Protein AF-A0A6C0FLK4-F1 (afdb_monomer_lite)

Structure (mmCIF, N/CA/C/O backbone):
data_AF-A0A6C0FLK4-F1
#
_entry.id   AF-A0A6C0FLK4-F1
#
loop_
_atom_site.group_PDB
_atom_site.id
_atom_site.type_symbol
_atom_site.label_atom_id
_atom_site.label_alt_id
_atom_site.label_comp_id
_atom_site.label_asym_id
_atom_site.label_entity_id
_atom_site.label_seq_id
_atom_site.pdbx_PDB_ins_code
_atom_site.Cartn_x
_atom_site.Cartn_y
_atom_site.Cartn_z
_atom_site.occupancy
_atom_site.B_iso_or_equiv
_atom_site.auth_seq_id
_atom_site.auth_comp_id
_atom_site.auth_asym_id
_atom_site.auth_atom_id
_atom_site.pdbx_PDB_model_num
ATOM 1 N N . MET A 1 1 ? -47.370 -22.464 9.100 1.00 34.69 1 MET A N 1
ATOM 2 C CA . MET A 1 1 ? -46.688 -23.006 7.900 1.00 34.69 1 MET A CA 1
ATOM 3 C C . MET A 1 1 ? -45.687 -21.956 7.423 1.00 34.69 1 MET A C 1
ATOM 5 O O . MET A 1 1 ? -46.083 -20.930 6.907 1.00 34.69 1 MET A O 1
ATOM 9 N N . SER A 1 2 ? -44.467 -21.999 7.959 1.00 39.12 2 SER A N 1
ATOM 10 C CA . SER A 1 2 ? -43.243 -22.477 7.284 1.00 39.12 2 SER A CA 1
ATOM 11 C C . SER A 1 2 ? -42.423 -21.342 6.668 1.00 39.12 2 SER A C 1
ATOM 13 O O . SER A 1 2 ? -42.460 -21.105 5.468 1.00 39.12 2 SER A O 1
ATOM 15 N N . ARG A 1 3 ? -41.609 -20.703 7.518 1.00 46.19 3 ARG A N 1
ATOM 16 C CA . ARG A 1 3 ? -40.387 -20.010 7.098 1.00 46.19 3 ARG A CA 1
ATOM 17 C C . ARG A 1 3 ? -39.339 -21.078 6.797 1.00 46.19 3 ARG A C 1
ATOM 19 O O . ARG A 1 3 ? -39.017 -21.865 7.682 1.00 46.19 3 ARG A O 1
ATOM 26 N N . ARG A 1 4 ? -38.847 -21.154 5.563 1.00 49.31 4 ARG A N 1
ATOM 27 C CA . ARG A 1 4 ? -37.653 -21.939 5.225 1.00 49.31 4 ARG A CA 1
ATOM 28 C C . ARG A 1 4 ? -37.105 -21.516 3.873 1.00 49.31 4 ARG A C 1
ATOM 30 O O . ARG A 1 4 ? -37.773 -21.740 2.869 1.00 49.31 4 ARG A O 1
ATOM 37 N N . LYS A 1 5 ? -35.878 -20.985 3.902 1.00 46.59 5 LYS A N 1
ATOM 38 C CA . LYS A 1 5 ? -34.726 -21.310 3.035 1.00 46.59 5 LYS A CA 1
ATOM 39 C C . LYS A 1 5 ? -33.886 -20.060 2.768 1.00 46.59 5 LYS A C 1
ATOM 41 O O . LYS A 1 5 ? -34.195 -19.291 1.871 1.00 46.59 5 LYS A O 1
ATOM 46 N N . ALA A 1 6 ? -32.806 -19.915 3.528 1.00 42.22 6 ALA A N 1
ATOM 47 C CA . ALA A 1 6 ? -31.615 -19.178 3.114 1.00 42.22 6 ALA A CA 1
ATOM 48 C C . ALA A 1 6 ? -30.431 -19.618 3.989 1.00 42.22 6 ALA A C 1
ATOM 50 O O . ALA A 1 6 ? -29.949 -18.852 4.807 1.00 42.22 6 ALA A O 1
ATOM 51 N N . TRP A 1 7 ? -29.998 -20.874 3.860 1.00 44.12 7 TRP A N 1
ATOM 52 C CA . TRP A 1 7 ? -28.732 -21.368 4.415 1.00 44.12 7 TRP A CA 1
ATOM 53 C C . TRP A 1 7 ? -27.995 -22.076 3.280 1.00 44.12 7 TRP A C 1
ATOM 55 O O . TRP A 1 7 ? -28.252 -23.243 3.003 1.00 44.12 7 TRP A O 1
ATOM 65 N N . ALA A 1 8 ? -27.147 -21.341 2.564 1.00 47.06 8 ALA A N 1
ATOM 66 C CA . ALA A 1 8 ? -26.207 -21.925 1.603 1.00 47.06 8 ALA A CA 1
ATOM 67 C C . ALA A 1 8 ? -24.932 -21.079 1.411 1.00 47.06 8 ALA A C 1
ATOM 69 O O . ALA A 1 8 ? -24.225 -21.266 0.430 1.00 47.06 8 ALA A O 1
ATOM 70 N N . ALA A 1 9 ? -24.609 -20.164 2.333 1.00 46.03 9 ALA A N 1
ATOM 71 C CA . ALA A 1 9 ? -23.419 -19.308 2.224 1.00 46.03 9 ALA A CA 1
ATOM 72 C C . ALA A 1 9 ? -22.396 -19.511 3.361 1.00 46.03 9 ALA A C 1
ATOM 74 O O . ALA A 1 9 ? -21.454 -18.738 3.484 1.00 46.03 9 ALA A O 1
ATOM 75 N N . SER A 1 10 ? -22.546 -20.551 4.188 1.00 49.06 10 SER A N 1
ATOM 76 C CA . SER A 1 10 ? -21.734 -20.728 5.407 1.00 49.06 10 SER A CA 1
ATOM 77 C C . SER A 1 10 ? -20.570 -21.720 5.287 1.00 49.06 10 SER A C 1
ATOM 79 O O . SER A 1 10 ? -19.914 -21.984 6.286 1.00 49.06 10 SER A O 1
ATOM 81 N N . VAL A 1 11 ? -20.275 -22.274 4.106 1.00 49.44 11 VAL A N 1
ATOM 82 C CA . VAL A 1 11 ? -19.216 -23.304 3.979 1.00 49.44 11 VAL A CA 1
ATOM 83 C C . VAL A 1 11 ? -17.883 -22.736 3.471 1.00 49.44 11 VAL A C 1
ATOM 85 O O . VAL A 1 11 ? -16.830 -23.277 3.794 1.00 49.44 11 VAL A O 1
ATOM 88 N N . MET A 1 12 ? -17.874 -21.606 2.755 1.00 42.22 12 MET A N 1
ATOM 89 C CA . MET A 1 12 ? -16.638 -21.131 2.109 1.00 42.22 12 MET A CA 1
ATOM 90 C C . MET A 1 12 ? -15.689 -20.360 3.045 1.00 42.22 12 MET A C 1
ATOM 92 O O . MET A 1 12 ? -14.480 -20.392 2.840 1.00 42.22 12 MET A O 1
ATOM 96 N N . ALA A 1 13 ? -16.201 -19.744 4.118 1.00 46.12 13 ALA A N 1
ATOM 97 C CA . ALA A 1 13 ? -15.365 -19.100 5.142 1.00 46.12 13 ALA A CA 1
ATOM 98 C C . ALA A 1 13 ? -14.665 -20.114 6.071 1.00 46.12 13 ALA A C 1
ATOM 100 O O . ALA A 1 13 ? -13.641 -19.802 6.676 1.00 46.12 13 ALA A O 1
ATOM 101 N N . LEU A 1 14 ? -15.177 -21.349 6.155 1.00 44.81 14 LEU A N 1
ATOM 102 C CA . LEU A 1 14 ? -14.614 -22.388 7.018 1.00 44.81 14 LEU A CA 1
ATOM 103 C C . LEU A 1 14 ? -13.320 -22.995 6.442 1.00 44.81 14 LEU A C 1
ATOM 105 O O . LEU A 1 14 ? -12.470 -23.465 7.194 1.00 44.81 14 LEU A O 1
ATOM 109 N N . ALA A 1 15 ? -13.136 -22.953 5.118 1.00 48.19 15 ALA A N 1
ATOM 110 C CA . ALA A 1 15 ? -11.989 -23.579 4.459 1.00 48.19 15 ALA A CA 1
ATOM 111 C C . ALA A 1 15 ? -10.675 -22.797 4.650 1.00 48.19 15 ALA A C 1
ATOM 113 O O . ALA A 1 15 ? -9.619 -23.407 4.805 1.00 48.19 15 ALA A O 1
ATOM 114 N N . VAL A 1 16 ? -10.724 -21.459 4.702 1.00 48.72 16 VAL A N 1
ATOM 115 C CA . VAL A 1 16 ? -9.517 -20.634 4.909 1.00 48.72 16 VAL A CA 1
ATOM 116 C C . VAL A 1 16 ? -9.085 -20.642 6.380 1.00 48.72 16 VAL A C 1
ATOM 118 O O . VAL A 1 16 ? -7.892 -20.725 6.669 1.00 48.72 16 VAL A O 1
ATOM 121 N N . ALA A 1 17 ? -10.038 -20.663 7.318 1.00 47.50 17 ALA A N 1
ATOM 122 C CA . ALA A 1 17 ? -9.737 -20.796 8.743 1.00 47.50 17 ALA A CA 1
ATOM 123 C C . ALA A 1 17 ? -9.131 -22.171 9.089 1.00 47.50 17 ALA A C 1
ATOM 125 O O . ALA A 1 17 ? -8.207 -22.243 9.895 1.00 47.50 17 ALA A O 1
ATOM 126 N N . ALA A 1 18 ? -9.577 -23.258 8.444 1.00 45.12 18 ALA A N 1
ATOM 127 C CA . ALA A 1 18 ? -9.036 -24.599 8.681 1.00 45.12 18 ALA A CA 1
ATOM 128 C C . ALA A 1 18 ? -7.572 -24.763 8.222 1.00 45.12 18 ALA A C 1
ATOM 130 O O . ALA A 1 18 ? -6.812 -25.492 8.858 1.00 45.12 18 ALA A O 1
ATOM 131 N N . ALA A 1 19 ? -7.153 -24.064 7.161 1.00 46.50 19 ALA A N 1
ATOM 132 C CA . ALA A 1 19 ? -5.777 -24.139 6.663 1.00 46.50 19 ALA A CA 1
ATOM 133 C C . ALA A 1 19 ? -4.762 -23.451 7.599 1.00 46.50 19 ALA A C 1
ATOM 135 O O . ALA A 1 19 ? -3.640 -23.935 7.732 1.00 46.50 19 ALA A O 1
ATOM 136 N N . PHE A 1 20 ? -5.157 -22.378 8.299 1.00 42.34 20 PHE A N 1
ATOM 137 C CA . PHE A 1 20 ? -4.318 -21.734 9.322 1.00 42.34 20 PHE A CA 1
ATOM 138 C C . PHE A 1 20 ? -4.467 -22.365 10.718 1.00 42.34 20 PHE A C 1
ATOM 140 O O . PHE A 1 20 ? -3.491 -22.429 11.463 1.00 42.34 20 PHE A O 1
ATOM 147 N N . ALA A 1 21 ? -5.641 -22.907 11.061 1.00 45.31 21 ALA A N 1
ATOM 148 C CA . ALA A 1 21 ? -5.870 -23.593 12.338 1.00 45.31 21 ALA A CA 1
ATOM 149 C C . ALA A 1 21 ? -5.126 -24.937 12.458 1.00 45.31 21 ALA A C 1
ATOM 151 O O . ALA A 1 21 ? -4.899 -25.416 13.570 1.00 45.31 21 ALA A O 1
ATOM 152 N N . HIS A 1 22 ? -4.702 -25.543 11.341 1.00 37.50 22 HIS A N 1
ATOM 153 C CA . HIS A 1 22 ? -3.905 -2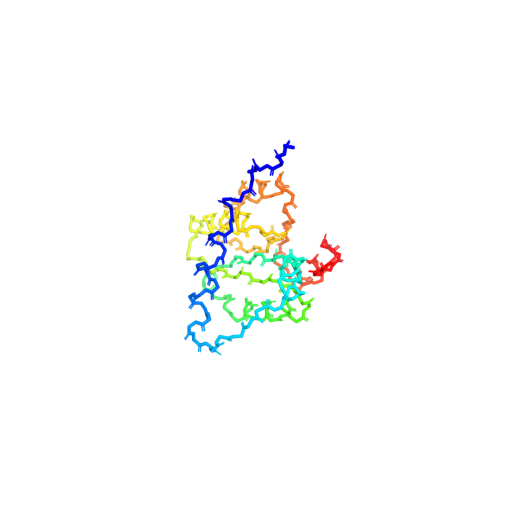6.771 11.389 1.00 37.50 22 HIS A CA 1
ATOM 154 C C . HIS A 1 22 ? -2.484 -26.553 11.947 1.00 37.50 22 HIS A C 1
ATOM 156 O O . HIS A 1 22 ? -1.873 -27.512 12.409 1.00 37.50 22 HIS A O 1
ATOM 162 N N . GLN A 1 23 ? -1.958 -25.317 11.961 1.00 49.12 23 GLN A N 1
ATOM 163 C CA . GLN A 1 23 ? -0.602 -25.042 12.458 1.00 49.12 23 GLN A CA 1
ATOM 164 C C . GLN A 1 23 ? -0.553 -24.565 13.924 1.00 49.12 23 GLN A C 1
ATOM 166 O O . GLN A 1 23 ? 0.498 -24.674 14.549 1.00 49.12 23 GLN A O 1
ATOM 171 N N . THR A 1 24 ? -1.658 -24.080 14.506 1.00 47.59 24 THR A N 1
ATOM 172 C CA . THR A 1 24 ? -1.634 -23.438 15.842 1.00 47.59 24 THR A CA 1
ATOM 173 C C . THR A 1 24 ? -2.545 -24.057 16.904 1.00 47.59 24 THR A C 1
ATOM 175 O O . THR A 1 24 ? -2.568 -23.577 18.035 1.00 47.59 24 THR A O 1
ATOM 178 N N . GLY A 1 25 ? -3.218 -25.171 16.608 1.00 43.12 25 GLY A N 1
ATOM 179 C CA . GLY A 1 25 ? -4.115 -25.827 17.561 1.00 43.12 25 GLY A CA 1
ATOM 180 C C . GLY A 1 25 ? -5.497 -25.174 17.555 1.00 43.12 25 GLY A C 1
ATOM 181 O O . GLY A 1 25 ? -5.631 -23.955 17.588 1.00 43.12 25 GLY A O 1
ATOM 182 N N . GLY A 1 26 ? -6.538 -26.003 17.452 1.00 46.16 26 GLY A N 1
ATOM 183 C CA . GLY A 1 26 ? -7.924 -25.580 17.249 1.00 46.16 26 GLY A CA 1
ATOM 184 C C . GLY A 1 26 ? -8.483 -24.714 18.379 1.00 46.16 26 GLY A C 1
ATOM 185 O O . GLY A 1 26 ? -9.124 -25.225 19.292 1.00 46.16 26 GLY A O 1
ATOM 186 N N . GLY A 1 27 ? -8.262 -23.404 18.291 1.00 50.81 27 GLY A N 1
ATOM 187 C CA . GLY A 1 27 ? -8.940 -22.386 19.082 1.00 50.81 27 GLY A CA 1
ATOM 188 C C . GLY A 1 27 ? -10.135 -21.832 18.314 1.00 50.81 27 GLY A C 1
ATOM 189 O O . GLY A 1 27 ? -9.998 -21.390 17.173 1.00 50.81 27 GLY A O 1
ATOM 190 N N . GLU A 1 28 ? -11.309 -21.863 18.936 1.00 59.69 28 GLU A N 1
ATOM 191 C CA . GLU A 1 28 ? -12.512 -21.206 18.431 1.00 59.69 28 GLU A CA 1
ATOM 192 C C . GLU A 1 28 ? -12.236 -19.696 18.329 1.00 59.69 28 GLU A C 1
ATOM 194 O O . GLU A 1 28 ? -11.923 -19.036 19.321 1.00 59.69 28 GLU A O 1
ATOM 199 N N . VAL A 1 29 ? -12.266 -19.148 17.113 1.00 59.53 29 VAL A N 1
ATOM 200 C CA . VAL A 1 29 ? -12.042 -17.716 16.894 1.00 59.53 29 VAL A CA 1
ATOM 201 C C . VAL A 1 29 ? -13.292 -16.990 17.388 1.00 59.53 29 VAL A C 1
ATOM 203 O O . VAL A 1 29 ? -14.345 -17.092 16.760 1.00 59.53 29 VAL A O 1
ATOM 206 N N . SER A 1 30 ? -13.211 -16.302 18.532 1.00 71.69 30 SER A N 1
ATOM 207 C CA . SER A 1 30 ? -14.366 -15.607 19.117 1.00 71.69 30 SER A CA 1
ATOM 208 C C . SER A 1 30 ? -15.031 -14.674 18.102 1.00 71.69 30 SER A C 1
ATOM 210 O O . SER A 1 30 ? -14.343 -13.980 17.351 1.00 71.69 30 SER A O 1
ATOM 212 N N . GLY A 1 31 ? -16.367 -14.595 18.119 1.00 67.94 31 GLY A N 1
ATOM 213 C CA . GLY A 1 31 ? -17.137 -13.722 17.220 1.00 67.94 31 GLY A CA 1
ATOM 214 C C . GLY A 1 31 ? -16.678 -12.261 17.250 1.00 67.94 31 GLY A C 1
ATOM 215 O O . GLY A 1 31 ? -16.629 -11.609 16.211 1.00 67.94 31 GLY A O 1
ATOM 216 N N . ASP A 1 32 ? -16.220 -11.782 18.408 1.00 65.38 32 ASP A N 1
ATOM 217 C CA . ASP A 1 32 ? -15.637 -10.447 18.537 1.00 65.38 32 ASP A CA 1
ATOM 218 C C . ASP A 1 32 ? -14.298 -10.301 17.806 1.00 65.38 32 ASP A C 1
ATOM 220 O O . ASP A 1 32 ? -14.011 -9.244 17.259 1.00 65.38 32 ASP A O 1
ATOM 224 N N . ALA A 1 33 ? -13.454 -11.337 17.793 1.00 62.16 33 ALA A N 1
ATOM 225 C CA . ALA A 1 33 ? -12.219 -11.315 17.017 1.00 62.16 33 ALA A CA 1
ATOM 226 C C . ALA A 1 33 ? -12.545 -11.256 15.520 1.00 62.16 33 ALA A C 1
ATOM 228 O O . ALA A 1 33 ? -11.989 -10.421 14.821 1.00 62.16 33 ALA A O 1
ATOM 229 N N . LEU A 1 34 ? -13.517 -12.036 15.044 1.00 61.50 34 LEU A N 1
ATOM 230 C CA . LEU A 1 34 ? -13.994 -11.921 13.663 1.00 61.50 34 LEU A CA 1
ATOM 231 C C . LEU A 1 34 ? -14.533 -10.521 13.342 1.00 61.50 34 LEU A C 1
ATOM 233 O O . LEU A 1 34 ? -14.150 -9.950 12.327 1.00 61.50 34 LEU A O 1
ATOM 237 N N . ALA A 1 35 ? -15.362 -9.946 14.215 1.00 63.59 35 ALA A N 1
ATOM 238 C CA . ALA A 1 35 ? -15.914 -8.608 14.015 1.00 63.59 35 ALA A CA 1
ATOM 239 C C . ALA A 1 35 ? -14.811 -7.540 13.936 1.00 63.59 35 ALA A C 1
ATOM 241 O O . ALA A 1 35 ? -14.826 -6.722 13.023 1.00 63.59 35 ALA A O 1
ATOM 242 N N . ARG A 1 36 ? -13.815 -7.607 14.831 1.00 62.78 36 ARG A N 1
ATOM 243 C CA . ARG A 1 36 ? -12.644 -6.711 14.842 1.00 62.78 36 ARG A CA 1
ATOM 244 C C . ARG A 1 36 ? -11.873 -6.782 13.532 1.00 62.78 36 ARG A C 1
ATOM 246 O O . ARG A 1 36 ? -11.607 -5.750 12.932 1.00 62.78 36 ARG A O 1
ATOM 253 N N . TRP A 1 37 ? -11.583 -7.995 13.066 1.00 61.50 37 TRP A N 1
ATOM 254 C CA . TRP A 1 37 ? -10.880 -8.226 11.804 1.00 61.50 37 TRP A CA 1
ATOM 255 C C . TRP A 1 37 ? -11.667 -7.738 10.585 1.00 61.50 37 TRP A C 1
ATOM 257 O O . TRP A 1 37 ? -11.063 -7.308 9.610 1.00 61.50 37 TRP A O 1
ATOM 267 N N . GLN A 1 38 ? -13.001 -7.792 10.629 1.00 66.81 38 GLN A N 1
ATOM 268 C CA . GLN A 1 38 ? -13.852 -7.263 9.561 1.00 66.81 38 GLN A CA 1
ATOM 269 C C . GLN A 1 38 ? -13.987 -5.736 9.588 1.00 66.81 38 GLN A C 1
ATOM 271 O O . GLN A 1 38 ? -14.266 -5.149 8.548 1.00 66.81 38 GLN A O 1
ATOM 276 N N . SER A 1 39 ? -13.807 -5.102 10.748 1.00 72.94 39 SER A N 1
ATOM 277 C CA . SER A 1 39 ? -13.809 -3.639 10.889 1.00 72.94 39 SER A CA 1
ATOM 278 C C . SER A 1 39 ? -12.435 -2.996 10.694 1.00 72.94 39 SER A C 1
ATOM 280 O O . SER A 1 39 ? -12.357 -1.781 10.546 1.00 72.94 39 SER A O 1
ATOM 282 N N . THR A 1 40 ? -11.354 -3.780 10.714 1.00 86.56 40 THR A N 1
ATOM 283 C CA . THR A 1 40 ? -10.000 -3.258 10.520 1.00 86.56 40 THR A CA 1
ATOM 284 C C . THR A 1 40 ? -9.810 -2.788 9.088 1.00 86.56 40 THR A C 1
ATOM 286 O O . THR A 1 40 ? -9.952 -3.569 8.146 1.00 86.56 40 THR A O 1
ATOM 289 N N . ARG A 1 41 ? -9.397 -1.531 8.934 1.00 93.50 41 ARG A N 1
ATOM 290 C CA . ARG A 1 41 ? -9.064 -0.989 7.619 1.00 93.50 41 ARG A CA 1
ATOM 291 C C . ARG A 1 41 ? -7.784 -1.591 7.067 1.00 93.50 41 ARG A C 1
ATOM 293 O O . ARG A 1 41 ? -6.796 -1.766 7.787 1.00 93.50 41 ARG A O 1
ATOM 300 N N . LEU A 1 42 ? -7.803 -1.883 5.775 1.00 95.06 42 LEU A N 1
ATOM 301 C CA . LEU A 1 42 ? -6.715 -2.512 5.048 1.00 95.06 42 LEU A CA 1
ATOM 302 C C . LEU A 1 42 ? -5.929 -1.474 4.240 1.00 95.06 42 LEU A C 1
ATOM 304 O O . LEU A 1 42 ? -6.463 -0.812 3.354 1.00 95.06 42 LEU A O 1
ATOM 308 N N . VAL A 1 43 ? -4.626 -1.397 4.488 1.00 96.88 43 VAL A N 1
ATOM 309 C CA . VAL A 1 43 ? -3.680 -0.598 3.710 1.00 96.88 43 VAL A CA 1
ATOM 310 C C . VAL A 1 43 ? -2.881 -1.525 2.798 1.00 96.88 43 VAL A C 1
ATOM 312 O O . VAL A 1 43 ? -2.116 -2.382 3.246 1.00 96.88 43 VAL A O 1
ATOM 315 N N . GLY A 1 44 ? -3.069 -1.368 1.493 1.00 96.81 44 GLY A N 1
ATOM 316 C CA . GLY A 1 44 ? -2.236 -1.991 0.478 1.00 96.81 44 GLY A CA 1
ATOM 317 C C . GLY A 1 44 ? -0.977 -1.167 0.240 1.00 96.81 44 GLY A C 1
ATOM 318 O O . GLY A 1 44 ? -1.054 0.040 0.057 1.00 96.81 44 GLY A O 1
ATOM 319 N N . VAL A 1 45 ? 0.183 -1.807 0.216 1.00 96.75 45 VAL A N 1
ATOM 320 C CA . VAL A 1 45 ? 1.471 -1.165 -0.048 1.00 96.75 45 VAL A CA 1
ATOM 321 C C . VAL A 1 45 ? 2.112 -1.857 -1.246 1.00 96.75 45 VAL A C 1
ATOM 323 O O . VAL A 1 45 ? 2.255 -3.078 -1.249 1.00 96.75 45 VAL A O 1
ATOM 326 N N . THR A 1 46 ? 2.499 -1.099 -2.269 1.00 96.31 46 THR A N 1
ATOM 327 C CA . THR A 1 46 ? 3.283 -1.620 -3.396 1.00 96.31 46 THR A CA 1
ATOM 328 C C . THR A 1 46 ? 4.526 -0.769 -3.631 1.00 96.31 46 THR A C 1
ATOM 330 O O . THR A 1 46 ? 4.445 0.446 -3.808 1.00 96.31 46 THR A O 1
ATOM 333 N N . LEU A 1 47 ? 5.692 -1.410 -3.606 1.00 95.81 47 LEU A N 1
ATOM 334 C CA . LEU A 1 47 ? 6.997 -0.752 -3.701 1.00 95.81 47 LEU A CA 1
ATOM 335 C C . LEU A 1 47 ? 7.868 -1.440 -4.762 1.00 95.81 47 LEU A C 1
ATOM 337 O O . LEU A 1 47 ? 7.660 -2.622 -5.043 1.00 95.81 47 LEU A O 1
ATOM 341 N N . PRO A 1 48 ? 8.870 -0.762 -5.342 1.00 96.06 48 PRO A N 1
ATOM 342 C CA . PRO A 1 48 ? 9.880 -1.416 -6.163 1.00 96.06 48 PRO A CA 1
ATOM 343 C C . PRO A 1 48 ? 10.648 -2.472 -5.358 1.00 96.06 48 PRO A C 1
ATOM 345 O O . PRO A 1 48 ? 10.927 -2.288 -4.177 1.00 96.06 48 PRO A O 1
ATOM 348 N N . ALA A 1 49 ? 11.034 -3.581 -5.988 1.00 94.31 49 ALA A N 1
ATOM 349 C CA . ALA A 1 49 ? 11.734 -4.665 -5.293 1.00 94.31 49 ALA A CA 1
ATOM 350 C C . ALA A 1 49 ? 13.170 -4.311 -4.865 1.00 94.31 49 ALA A C 1
ATOM 352 O O . ALA A 1 49 ? 13.705 -4.898 -3.926 1.00 94.31 49 ALA A O 1
ATOM 353 N N . THR A 1 50 ? 13.809 -3.353 -5.536 1.00 93.19 50 THR A N 1
ATOM 354 C CA . THR A 1 50 ? 15.195 -2.955 -5.267 1.00 93.19 50 THR A CA 1
ATOM 355 C C . THR A 1 50 ? 15.254 -1.670 -4.451 1.00 93.19 50 THR A C 1
ATOM 357 O O . THR A 1 50 ? 14.811 -0.630 -4.928 1.00 93.19 50 THR A O 1
ATOM 360 N N . GLY A 1 51 ? 15.858 -1.724 -3.260 1.00 92.38 51 GLY A N 1
ATOM 361 C CA . GLY A 1 51 ? 16.146 -0.537 -2.442 1.00 92.38 51 GLY A CA 1
ATOM 362 C C . GLY A 1 51 ? 15.019 -0.067 -1.519 1.00 92.38 51 GLY A C 1
ATOM 363 O O . GLY A 1 51 ? 15.161 0.995 -0.935 1.00 92.38 51 GLY A O 1
ATOM 364 N N . TRP A 1 52 ? 13.934 -0.839 -1.386 1.00 93.31 52 TRP A N 1
ATOM 365 C CA . TRP A 1 52 ? 12.766 -0.473 -0.566 1.00 93.31 52 TRP A CA 1
ATOM 366 C C . TRP A 1 52 ? 12.388 -1.513 0.491 1.00 93.31 52 TRP A C 1
ATOM 368 O O . TRP A 1 52 ? 11.389 -1.341 1.181 1.00 93.31 52 TRP A O 1
ATOM 378 N N . ALA A 1 53 ? 13.134 -2.615 0.606 1.00 90.50 53 ALA A N 1
ATOM 379 C CA . ALA A 1 53 ? 12.775 -3.703 1.518 1.00 90.50 53 ALA A CA 1
ATOM 380 C C . ALA A 1 53 ? 12.799 -3.254 2.989 1.00 90.50 53 ALA A C 1
ATOM 382 O O . ALA A 1 53 ? 11.881 -3.552 3.745 1.00 90.50 53 ALA A O 1
ATOM 383 N N . VAL A 1 54 ? 13.824 -2.493 3.385 1.00 92.62 54 VAL A N 1
ATOM 384 C CA . VAL A 1 54 ? 13.978 -2.026 4.771 1.00 92.62 54 VAL A CA 1
ATOM 385 C C . VAL A 1 54 ? 12.909 -0.989 5.103 1.00 92.62 54 VAL A C 1
ATOM 387 O O . VAL A 1 54 ? 12.231 -1.078 6.124 1.00 92.62 54 VAL A O 1
ATOM 390 N N . GLU A 1 55 ? 12.731 -0.015 4.221 1.00 90.00 55 GLU A N 1
ATOM 391 C CA . GLU A 1 55 ? 11.759 1.063 4.343 1.00 90.00 55 GLU A CA 1
ATOM 392 C C . GLU A 1 55 ? 10.324 0.524 4.343 1.00 90.00 55 GLU A C 1
ATOM 394 O O . GLU A 1 55 ? 9.501 0.938 5.162 1.00 90.00 55 GLU A O 1
ATOM 399 N N . GLY A 1 56 ? 10.040 -0.447 3.474 1.00 91.56 56 GLY A N 1
ATOM 400 C CA . GLY A 1 56 ? 8.759 -1.134 3.402 1.00 91.56 56 GLY A CA 1
ATOM 401 C C . GLY A 1 56 ? 8.440 -1.900 4.683 1.00 91.56 56 GLY A C 1
ATOM 402 O O . GLY A 1 56 ? 7.339 -1.752 5.214 1.00 91.56 56 GLY A O 1
ATOM 403 N N . ASP A 1 57 ? 9.399 -2.639 5.242 1.00 92.75 57 ASP A N 1
ATOM 404 C CA . ASP A 1 57 ? 9.206 -3.366 6.502 1.00 92.75 57 ASP A CA 1
ATOM 405 C C . ASP A 1 57 ? 8.951 -2.411 7.678 1.00 92.75 57 ASP A C 1
ATOM 407 O O . ASP A 1 57 ? 8.060 -2.651 8.499 1.00 92.75 57 ASP A O 1
ATOM 411 N N . VAL A 1 58 ? 9.673 -1.287 7.741 1.00 93.38 58 VAL A N 1
ATOM 412 C CA . VAL A 1 58 ? 9.442 -0.243 8.752 1.00 93.38 58 VAL A CA 1
ATOM 413 C C . VAL A 1 58 ? 8.048 0.372 8.601 1.00 93.38 58 VAL A C 1
ATOM 415 O O . VAL A 1 58 ? 7.358 0.568 9.604 1.00 93.38 58 VAL A O 1
ATOM 418 N N . LEU A 1 59 ? 7.607 0.661 7.373 1.00 93.25 59 LEU A N 1
ATOM 419 C CA . LEU A 1 59 ? 6.265 1.185 7.113 1.00 93.25 59 LEU A CA 1
ATOM 420 C C . LEU A 1 59 ? 5.184 0.193 7.564 1.00 93.25 59 LEU A C 1
ATOM 422 O O . LEU A 1 59 ? 4.255 0.580 8.275 1.00 93.25 59 LEU A O 1
ATOM 426 N N . VAL A 1 60 ? 5.324 -1.082 7.194 1.00 93.81 60 VAL A N 1
ATOM 427 C CA . VAL A 1 60 ? 4.391 -2.149 7.581 1.00 93.81 60 VAL A CA 1
ATOM 428 C C . VAL A 1 60 ? 4.293 -2.253 9.098 1.00 93.81 60 VAL A C 1
ATOM 430 O O . VAL A 1 60 ? 3.188 -2.294 9.633 1.00 93.81 60 VAL A O 1
ATOM 433 N N . GLN A 1 61 ? 5.427 -2.237 9.803 1.00 94.06 61 GLN A N 1
ATOM 434 C CA . GLN A 1 61 ? 5.442 -2.282 11.265 1.00 94.06 61 GLN A CA 1
ATOM 435 C C . GLN A 1 61 ? 4.721 -1.084 11.887 1.00 94.06 61 GLN A C 1
ATOM 437 O O . GLN A 1 61 ? 3.925 -1.269 12.805 1.00 94.06 61 GLN A O 1
ATOM 442 N N . ARG A 1 62 ? 4.959 0.135 11.388 1.00 94.25 62 ARG A N 1
ATOM 443 C CA . ARG A 1 62 ? 4.308 1.348 11.909 1.00 94.25 62 ARG A CA 1
ATOM 444 C C . ARG A 1 62 ? 2.797 1.322 11.700 1.00 94.25 62 ARG A C 1
ATOM 446 O O . ARG A 1 62 ? 2.054 1.583 12.637 1.00 94.25 62 ARG A O 1
ATOM 453 N N . LEU A 1 63 ? 2.338 0.959 10.504 1.00 93.50 63 LEU A N 1
ATOM 454 C CA . LEU A 1 63 ? 0.907 0.851 10.209 1.00 93.50 63 LEU A CA 1
ATOM 455 C C . LEU A 1 63 ? 0.242 -0.274 11.020 1.00 93.50 63 LEU A C 1
ATOM 457 O O . LEU A 1 63 ? -0.842 -0.078 11.566 1.00 93.50 63 LEU A O 1
ATOM 461 N N . ALA A 1 64 ? 0.905 -1.421 11.177 1.00 92.00 64 ALA A N 1
ATOM 462 C CA . ALA A 1 64 ? 0.396 -2.517 11.998 1.00 92.00 64 ALA A CA 1
ATOM 463 C C . ALA A 1 64 ? 0.297 -2.141 13.488 1.00 92.00 64 ALA A C 1
ATOM 465 O O . ALA A 1 64 ? -0.668 -2.515 14.151 1.00 92.00 64 ALA A O 1
ATOM 466 N N . GLN A 1 65 ? 1.250 -1.364 14.021 1.00 91.50 65 GLN A N 1
ATOM 467 C CA . GLN A 1 65 ? 1.199 -0.853 15.401 1.00 91.50 65 GLN A CA 1
ATOM 468 C C . GLN A 1 65 ? 0.009 0.081 15.648 1.00 91.50 65 G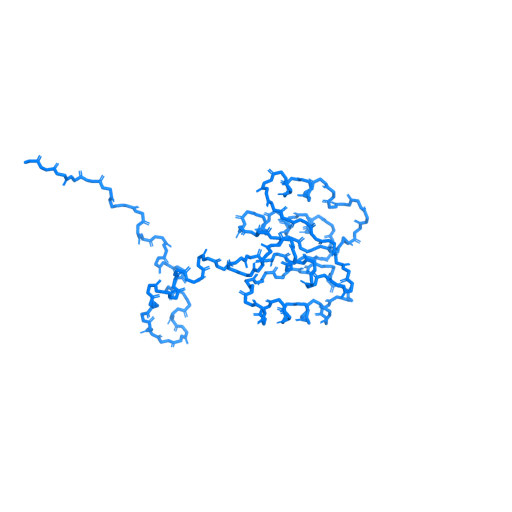LN A C 1
ATOM 470 O O . GLN A 1 65 ? -0.506 0.130 16.763 1.00 91.50 65 GLN A O 1
ATOM 475 N N . LEU A 1 66 ? -0.448 0.784 14.612 1.00 90.25 66 LEU A N 1
ATOM 476 C CA . LEU A 1 66 ? -1.646 1.625 14.650 1.00 90.25 66 LEU A CA 1
ATOM 477 C C . LEU A 1 66 ? -2.948 0.826 14.466 1.00 90.25 66 LEU A C 1
ATOM 479 O O . LEU A 1 66 ? -4.037 1.391 14.535 1.00 90.25 66 LEU A O 1
ATOM 483 N N . GLY A 1 67 ? -2.849 -0.489 14.258 1.00 90.12 67 GLY A N 1
ATOM 484 C CA . GLY A 1 67 ? -3.989 -1.395 14.151 1.00 90.12 67 GLY A CA 1
ATOM 485 C C . GLY A 1 67 ? -4.519 -1.597 12.734 1.00 90.12 67 GLY A C 1
ATOM 486 O O . GLY A 1 67 ? -5.548 -2.251 12.584 1.00 90.12 67 GLY A O 1
ATOM 487 N N . TYR A 1 68 ? -3.847 -1.077 11.702 1.00 94.06 68 TYR A N 1
ATOM 488 C CA . TYR A 1 68 ? -4.227 -1.339 10.314 1.00 94.06 68 TYR A CA 1
ATOM 489 C C . TYR A 1 68 ? -3.867 -2.767 9.902 1.00 94.06 68 TYR A C 1
ATOM 491 O O . TYR A 1 68 ? -2.810 -3.297 10.253 1.00 94.06 68 TYR A O 1
ATOM 499 N N . GLY A 1 69 ? -4.712 -3.370 9.069 1.00 93.56 69 GLY A N 1
ATOM 500 C CA . GLY A 1 69 ? -4.308 -4.512 8.263 1.00 93.56 69 GLY A CA 1
ATOM 501 C C . GLY A 1 69 ? -3.369 -4.015 7.172 1.00 93.56 69 GLY A C 1
ATOM 502 O O . GLY A 1 69 ? -3.661 -3.008 6.534 1.00 93.56 69 GLY A O 1
ATOM 503 N N . VAL A 1 70 ? -2.249 -4.694 6.933 1.00 94.94 70 VAL A N 1
ATOM 504 C CA . VAL A 1 70 ? -1.284 -4.261 5.913 1.00 94.94 70 VAL A CA 1
ATOM 505 C C . VAL A 1 70 ? -0.969 -5.409 4.965 1.00 94.94 70 VAL A C 1
ATOM 507 O O . VAL A 1 70 ? -0.661 -6.518 5.401 1.00 94.94 70 VAL A O 1
ATOM 510 N N . ARG A 1 71 ? -1.034 -5.148 3.657 1.00 94.81 71 ARG A N 1
ATOM 511 C CA . ARG A 1 71 ? -0.569 -6.068 2.609 1.00 94.81 71 ARG A CA 1
ATOM 512 C C . ARG A 1 71 ? 0.505 -5.379 1.792 1.00 94.81 71 ARG A C 1
ATOM 514 O O . ARG A 1 71 ? 0.197 -4.445 1.062 1.00 94.81 71 ARG A O 1
ATOM 521 N N . VAL A 1 72 ? 1.742 -5.849 1.909 1.00 95.19 72 VAL A N 1
ATOM 522 C CA . VAL A 1 72 ? 2.880 -5.314 1.159 1.00 95.19 72 VAL A CA 1
ATOM 523 C C . VAL A 1 72 ? 3.243 -6.225 -0.009 1.00 95.19 72 VAL A C 1
ATOM 525 O O . VAL A 1 72 ? 3.319 -7.447 0.132 1.00 95.19 72 VAL A O 1
ATOM 528 N N . HIS A 1 73 ? 3.486 -5.620 -1.164 1.00 96.25 73 HIS A N 1
ATOM 529 C CA . HIS A 1 73 ? 4.026 -6.279 -2.340 1.00 96.25 73 HIS A CA 1
ATOM 530 C C . HIS A 1 73 ? 5.224 -5.508 -2.886 1.00 96.25 73 HIS A C 1
ATOM 532 O O . HIS A 1 73 ? 5.245 -4.278 -2.896 1.00 96.25 73 HIS A O 1
ATOM 538 N N . TYR A 1 74 ? 6.203 -6.258 -3.380 1.00 96.06 74 TYR A N 1
ATOM 539 C CA . TYR A 1 74 ? 7.389 -5.719 -4.025 1.00 96.06 74 TYR A CA 1
ATOM 540 C C . TYR A 1 74 ? 7.352 -6.069 -5.515 1.00 96.06 74 TYR A C 1
ATOM 542 O O . TYR A 1 74 ? 7.164 -7.234 -5.879 1.00 96.06 74 TYR A O 1
ATOM 550 N N . ALA A 1 75 ? 7.474 -5.068 -6.382 1.00 96.94 75 ALA A N 1
ATOM 551 C CA . ALA A 1 75 ? 7.350 -5.207 -7.828 1.00 96.94 75 ALA A CA 1
ATOM 552 C C . ALA A 1 75 ? 8.723 -5.114 -8.520 1.00 96.94 75 ALA A C 1
ATOM 554 O O . ALA A 1 75 ? 9.443 -4.136 -8.305 1.00 96.94 75 ALA A O 1
ATOM 555 N N . PRO A 1 76 ? 9.101 -6.090 -9.367 1.00 96.3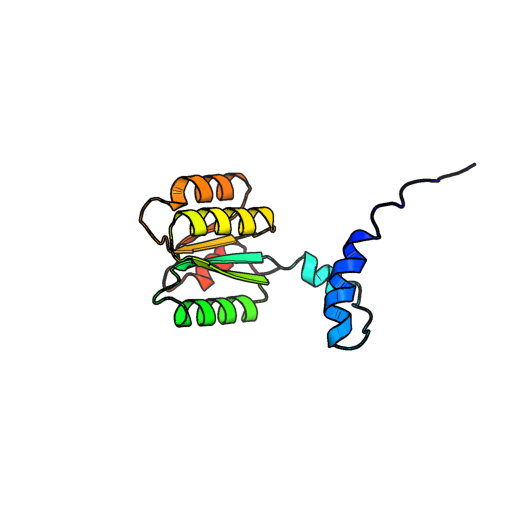8 76 PRO A N 1
ATOM 556 C CA . PRO A 1 76 ? 10.317 -6.006 -10.177 1.00 96.38 76 PRO A CA 1
ATOM 557 C C . PRO A 1 76 ? 10.157 -5.101 -11.413 1.00 96.38 76 PRO A C 1
ATOM 559 O O . PRO A 1 76 ? 11.150 -4.604 -11.935 1.00 96.38 76 PRO A O 1
ATOM 562 N N . ASP A 1 77 ? 8.925 -4.885 -11.880 1.00 97.50 77 ASP A N 1
ATOM 563 C CA . ASP A 1 77 ? 8.592 -4.097 -13.068 1.00 97.50 77 ASP A CA 1
ATOM 564 C C . ASP A 1 77 ? 7.203 -3.443 -12.936 1.00 97.50 77 ASP A C 1
ATOM 566 O O . ASP A 1 77 ? 6.408 -3.789 -12.055 1.00 97.50 77 ASP A O 1
ATOM 570 N N . SER A 1 78 ? 6.903 -2.485 -13.819 1.00 97.00 78 SER A N 1
ATOM 571 C CA . SER A 1 78 ? 5.647 -1.724 -13.796 1.00 97.00 78 SER A CA 1
ATOM 572 C C . SER A 1 78 ? 4.411 -2.571 -14.116 1.00 97.00 78 SER A C 1
ATOM 574 O O . SER A 1 78 ? 3.356 -2.355 -13.524 1.00 97.00 78 SER A O 1
ATOM 576 N N . ALA A 1 79 ? 4.516 -3.566 -15.003 1.00 97.06 79 ALA A N 1
ATOM 577 C CA . ALA A 1 79 ? 3.387 -4.425 -15.366 1.00 97.06 79 ALA A CA 1
ATOM 578 C C . ALA A 1 79 ? 2.925 -5.276 -14.171 1.00 97.06 79 ALA A C 1
ATOM 580 O O . ALA A 1 79 ? 1.732 -5.351 -13.861 1.00 97.06 79 ALA A O 1
ATOM 581 N N . THR A 1 80 ? 3.886 -5.857 -13.456 1.00 98.06 80 THR A N 1
ATOM 582 C CA . THR A 1 80 ? 3.667 -6.580 -12.206 1.00 98.06 80 THR A CA 1
ATOM 583 C C . THR A 1 80 ? 3.099 -5.648 -11.143 1.00 98.06 80 THR A C 1
ATOM 585 O O . THR A 1 80 ? 2.157 -6.017 -10.443 1.00 98.06 80 THR A O 1
ATOM 588 N N . GLN A 1 81 ? 3.609 -4.419 -11.055 1.00 97.56 81 GLN A N 1
ATOM 589 C CA . GLN A 1 81 ? 3.126 -3.439 -10.089 1.00 97.56 81 GLN A CA 1
ATOM 590 C C . GLN A 1 81 ? 1.654 -3.064 -10.306 1.00 97.56 81 GLN A C 1
ATOM 592 O O . GLN A 1 81 ? 0.865 -3.065 -9.362 1.00 97.56 81 GLN A O 1
ATOM 597 N N . VAL A 1 82 ? 1.247 -2.819 -11.554 1.00 97.94 82 VAL A N 1
ATOM 598 C CA . VAL A 1 82 ? -0.157 -2.546 -11.899 1.00 97.94 82 VAL A CA 1
ATOM 599 C C . VAL A 1 82 ? -1.058 -3.717 -11.498 1.00 97.94 82 VAL A C 1
ATOM 601 O O . VAL A 1 82 ? -2.138 -3.505 -10.941 1.00 97.94 82 VAL A O 1
ATOM 604 N N . ALA A 1 83 ? -0.623 -4.959 -11.736 1.00 98.00 83 ALA A N 1
ATOM 605 C CA . ALA A 1 83 ? -1.369 -6.143 -11.317 1.00 98.00 83 ALA A CA 1
ATOM 606 C C . ALA A 1 83 ? -1.500 -6.231 -9.786 1.00 98.00 83 ALA A C 1
ATOM 608 O O . ALA A 1 83 ? -2.583 -6.525 -9.282 1.00 98.00 83 ALA A O 1
ATOM 609 N N . GLN A 1 84 ? -0.438 -5.914 -9.043 1.00 97.56 84 GLN A N 1
ATOM 610 C CA . GLN A 1 84 ? -0.465 -5.876 -7.579 1.00 97.56 84 GLN A CA 1
ATOM 611 C C . GLN A 1 84 ? -1.451 -4.828 -7.049 1.00 97.56 84 GLN A C 1
ATOM 613 O O . GLN A 1 84 ? -2.233 -5.149 -6.158 1.00 97.56 84 GLN A O 1
ATOM 618 N N . VAL A 1 85 ? -1.492 -3.616 -7.619 1.00 97.12 85 VAL A N 1
ATOM 619 C CA . VAL A 1 85 ? -2.485 -2.595 -7.224 1.00 97.12 85 VAL A CA 1
ATOM 620 C C . VAL A 1 85 ? -3.908 -3.112 -7.428 1.00 97.12 85 VAL A C 1
ATOM 622 O O . VAL A 1 85 ? -4.739 -2.978 -6.534 1.00 97.12 85 VAL A O 1
ATOM 625 N N . ARG A 1 86 ? -4.195 -3.759 -8.565 1.00 96.69 86 ARG A N 1
ATOM 626 C CA . ARG A 1 86 ? -5.523 -4.344 -8.823 1.00 96.69 86 ARG A CA 1
ATOM 627 C C . ARG A 1 86 ? -5.891 -5.387 -7.775 1.00 96.69 86 ARG A C 1
ATOM 629 O O . ARG A 1 86 ? -6.984 -5.324 -7.228 1.00 96.69 86 ARG A O 1
ATOM 636 N N . LEU A 1 87 ? -4.963 -6.286 -7.446 1.00 96.75 87 LEU A N 1
ATOM 637 C CA . LEU A 1 87 ? -5.174 -7.310 -6.420 1.00 96.75 87 LEU A CA 1
ATOM 638 C C . LEU A 1 87 ? -5.382 -6.712 -5.022 1.00 96.75 87 LEU A C 1
ATOM 640 O O . LEU A 1 87 ? -6.183 -7.239 -4.254 1.00 96.75 87 LEU A O 1
ATOM 644 N N . LEU A 1 88 ? -4.705 -5.610 -4.686 1.00 96.56 88 LEU A N 1
ATOM 645 C CA . LEU A 1 88 ? -4.916 -4.892 -3.426 1.00 96.56 88 LEU A CA 1
ATOM 646 C C . LEU A 1 88 ? -6.318 -4.274 -3.367 1.00 96.56 88 LEU A C 1
ATOM 648 O O . LEU A 1 88 ? -7.034 -4.470 -2.385 1.00 96.56 88 LEU A O 1
ATOM 652 N N . VAL A 1 89 ? -6.727 -3.587 -4.434 1.00 95.50 89 VAL A N 1
ATOM 653 C CA . VAL A 1 89 ? -8.048 -2.950 -4.542 1.00 95.50 89 VAL A CA 1
ATOM 654 C C . VAL A 1 89 ? -9.170 -3.996 -4.535 1.00 95.50 89 VAL A C 1
ATOM 656 O O . VAL A 1 89 ? -10.138 -3.860 -3.792 1.00 95.50 89 VAL A O 1
ATOM 659 N N . ASP A 1 90 ? -9.041 -5.073 -5.312 1.00 95.00 90 ASP A N 1
ATOM 660 C CA . ASP A 1 90 ? -10.001 -6.188 -5.323 1.00 95.00 90 ASP A CA 1
ATOM 661 C C . ASP A 1 90 ? -10.014 -6.953 -4.000 1.00 95.00 90 ASP A C 1
ATOM 663 O O . ASP A 1 90 ? -11.047 -7.468 -3.576 1.00 95.00 90 ASP A O 1
ATOM 667 N N . GLY A 1 91 ? -8.870 -6.981 -3.322 1.00 92.50 91 GLY A N 1
ATOM 668 C CA . GLY A 1 91 ? -8.698 -7.554 -1.999 1.00 92.50 91 GLY A CA 1
ATOM 669 C C . GLY A 1 91 ? -9.260 -6.706 -0.857 1.00 92.50 91 GLY A C 1
ATOM 670 O O . GLY A 1 91 ? -9.078 -7.121 0.291 1.00 92.50 91 GLY A O 1
ATOM 671 N N . GLY A 1 92 ? -9.906 -5.572 -1.156 1.00 92.50 92 GLY A N 1
ATOM 672 C CA . GLY A 1 92 ? -10.599 -4.719 -0.190 1.00 92.50 92 GLY A CA 1
ATOM 673 C C . GLY A 1 92 ? -9.717 -3.685 0.504 1.00 92.50 92 GLY A C 1
ATOM 674 O O . GLY A 1 92 ? -9.997 -3.350 1.646 1.00 92.50 92 GLY A O 1
ATOM 675 N N . ALA A 1 93 ? -8.630 -3.226 -0.123 1.00 95.94 93 ALA A N 1
ATOM 676 C CA . ALA A 1 93 ? -7.817 -2.155 0.449 1.00 95.94 93 ALA A CA 1
ATOM 677 C C . ALA A 1 93 ? -8.619 -0.845 0.550 1.00 95.94 93 ALA A C 1
ATOM 679 O O . ALA A 1 93 ? -9.142 -0.365 -0.453 1.00 95.94 93 ALA A O 1
ATOM 680 N N . ASP A 1 94 ? -8.665 -0.252 1.742 1.00 96.44 94 ASP A N 1
ATOM 681 C CA . ASP A 1 94 ? -9.231 1.076 1.998 1.00 96.44 94 ASP A CA 1
ATOM 682 C C . ASP A 1 94 ? -8.268 2.185 1.567 1.00 96.44 94 ASP A C 1
ATOM 684 O O . ASP A 1 94 ? -8.689 3.256 1.130 1.00 96.44 94 ASP A O 1
ATOM 688 N N . ALA A 1 95 ? -6.963 1.916 1.659 1.00 97.19 95 ALA A N 1
ATOM 689 C CA . ALA A 1 95 ? -5.915 2.789 1.153 1.00 97.19 95 ALA A CA 1
ATOM 690 C C . ALA A 1 95 ? -4.855 2.014 0.366 1.00 97.19 95 ALA A C 1
ATOM 692 O O . ALA A 1 95 ? -4.542 0.868 0.686 1.00 97.19 95 ALA A O 1
ATOM 693 N N . VAL A 1 96 ? -4.261 2.661 -0.633 1.00 97.00 96 VAL A N 1
ATOM 694 C CA . VAL A 1 96 ? -3.097 2.176 -1.376 1.00 97.00 96 VAL A CA 1
ATOM 695 C C . VAL A 1 96 ? -1.965 3.185 -1.241 1.00 97.00 96 VAL A C 1
ATOM 697 O O . VAL A 1 96 ? -2.095 4.332 -1.669 1.00 97.00 96 VAL A O 1
ATOM 700 N N . VAL A 1 97 ? -0.850 2.730 -0.674 1.00 96.44 97 VAL A N 1
ATOM 701 C CA . VAL A 1 97 ? 0.444 3.414 -0.677 1.00 96.44 97 VAL A CA 1
ATOM 702 C C . VAL A 1 97 ? 1.280 2.846 -1.816 1.00 96.44 97 VAL A C 1
ATOM 704 O O . VAL A 1 97 ? 1.477 1.631 -1.896 1.00 96.44 97 VAL A O 1
ATOM 707 N N . ALA A 1 98 ? 1.780 3.707 -2.696 1.00 94.06 98 ALA A N 1
ATOM 708 C CA . ALA A 1 98 ? 2.551 3.266 -3.851 1.00 94.06 98 ALA A CA 1
ATOM 709 C C . ALA A 1 98 ? 3.784 4.136 -4.099 1.00 94.06 98 ALA A C 1
ATOM 711 O O . ALA A 1 98 ? 3.721 5.363 -4.030 1.00 94.06 98 ALA A O 1
ATOM 712 N N . VAL A 1 99 ? 4.880 3.475 -4.468 1.00 94.12 99 VAL A N 1
ATOM 713 C CA . VAL A 1 99 ? 6.031 4.087 -5.141 1.00 94.12 99 VAL A CA 1
ATOM 714 C C . VAL A 1 99 ? 6.120 3.468 -6.520 1.00 94.12 99 VAL A C 1
ATOM 716 O O . VAL A 1 99 ? 6.309 2.260 -6.629 1.00 94.12 99 VAL A O 1
ATOM 719 N N . ALA A 1 100 ? 5.989 4.262 -7.577 1.00 93.94 100 ALA A N 1
ATOM 720 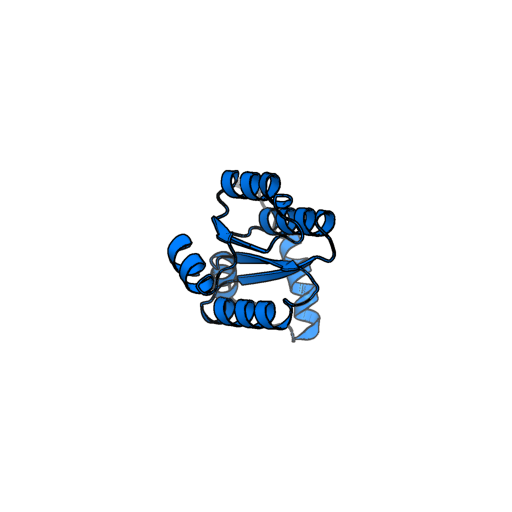C CA . ALA A 1 100 ? 6.033 3.727 -8.931 1.00 93.94 100 ALA A CA 1
ATOM 721 C C . ALA A 1 100 ? 7.441 3.220 -9.290 1.00 93.94 100 ALA A C 1
ATOM 723 O O . ALA A 1 100 ? 8.435 3.902 -9.052 1.00 93.94 100 ALA A O 1
ATOM 724 N N . VAL A 1 101 ? 7.524 2.041 -9.916 1.00 94.38 101 VAL A N 1
ATOM 725 C CA . VAL A 1 101 ? 8.770 1.543 -10.529 1.00 94.38 101 VAL A CA 1
ATOM 726 C C . VAL A 1 101 ? 9.204 2.447 -11.687 1.00 94.38 101 VAL A C 1
ATOM 728 O O . VAL A 1 101 ? 10.394 2.664 -11.898 1.00 94.38 101 VAL A O 1
ATOM 731 N N . ALA A 1 102 ? 8.235 2.984 -12.430 1.00 93.75 102 ALA A N 1
ATOM 732 C CA . ALA A 1 102 ? 8.452 3.951 -13.496 1.00 93.75 102 ALA A CA 1
ATOM 733 C C . ALA A 1 102 ? 7.356 5.024 -13.462 1.00 93.75 102 ALA A C 1
ATOM 735 O O . ALA A 1 102 ? 6.178 4.713 -13.265 1.00 93.75 102 ALA A O 1
ATOM 736 N N . GLU A 1 103 ? 7.750 6.280 -13.654 1.00 92.69 103 GLU A N 1
ATOM 737 C CA . GLU A 1 103 ? 6.859 7.441 -13.591 1.00 92.69 103 GLU A CA 1
ATOM 738 C C . GLU A 1 103 ? 5.661 7.297 -14.549 1.00 92.69 103 GLU A C 1
ATOM 740 O O . GLU A 1 103 ? 5.791 6.769 -15.654 1.00 92.69 103 GLU A O 1
ATOM 745 N N . GLY A 1 104 ? 4.472 7.702 -14.094 1.00 93.56 104 GLY A N 1
ATOM 746 C CA . GLY A 1 104 ? 3.220 7.655 -14.861 1.00 93.56 104 GLY A CA 1
ATOM 747 C C . GLY A 1 104 ? 2.611 6.262 -15.075 1.00 93.56 104 GLY A C 1
ATOM 748 O O . GLY A 1 104 ? 1.464 6.142 -15.492 1.00 93.56 104 GLY A O 1
ATOM 749 N N . THR A 1 105 ? 3.325 5.174 -14.763 1.00 95.56 105 THR A N 1
ATOM 750 C CA . THR A 1 105 ? 2.826 3.811 -15.051 1.00 95.56 105 THR A CA 1
ATOM 751 C C . THR A 1 105 ? 1.670 3.355 -14.162 1.00 95.56 105 THR A C 1
ATOM 753 O O . THR A 1 105 ? 0.978 2.395 -14.505 1.00 95.56 105 THR A O 1
ATOM 756 N N . LEU A 1 106 ? 1.446 4.029 -13.031 1.00 96.00 106 LEU A N 1
ATOM 757 C CA . LEU A 1 106 ? 0.380 3.695 -12.086 1.00 96.00 106 LEU A CA 1
ATOM 758 C C . LEU A 1 106 ? -0.854 4.601 -12.202 1.00 96.00 106 LEU A C 1
ATOM 760 O O . LEU A 1 106 ? -1.850 4.327 -11.535 1.00 96.00 106 LEU A O 1
ATOM 764 N N . ASP A 1 107 ? -0.824 5.642 -13.034 1.00 95.56 107 ASP A N 1
ATOM 765 C CA . ASP A 1 107 ? -1.846 6.697 -13.038 1.00 95.56 107 ASP A CA 1
ATOM 766 C C . ASP A 1 107 ? -3.252 6.140 -13.288 1.00 95.56 107 ASP A C 1
ATOM 768 O O . ASP A 1 107 ? -4.159 6.353 -12.479 1.00 95.56 107 ASP A O 1
ATOM 772 N N . ASP A 1 108 ? -3.411 5.334 -14.341 1.00 96.88 108 ASP A N 1
ATOM 773 C CA . ASP A 1 108 ? -4.700 4.745 -14.713 1.00 96.88 108 ASP A CA 1
ATOM 774 C C . ASP A 1 108 ? -5.255 3.829 -13.613 1.00 96.88 108 ASP A C 1
ATOM 776 O O . ASP A 1 108 ? -6.434 3.899 -13.254 1.00 96.88 108 ASP A O 1
ATOM 780 N N . VAL A 1 109 ? -4.412 2.957 -13.046 1.00 96.88 109 VAL A N 1
ATOM 781 C CA . VAL A 1 109 ? -4.860 1.980 -12.041 1.00 96.88 109 VAL A CA 1
ATOM 782 C C . VAL A 1 109 ? -5.155 2.646 -10.695 1.00 96.88 109 VAL A C 1
ATOM 784 O O . VAL A 1 109 ? -6.109 2.263 -10.016 1.00 96.88 109 VAL A O 1
ATOM 787 N N . LEU A 1 110 ? -4.404 3.685 -10.322 1.00 96.25 110 LEU A N 1
ATOM 788 C CA . LEU A 1 110 ? -4.666 4.471 -9.116 1.00 96.25 110 LEU A CA 1
ATOM 789 C C . LEU A 1 110 ? -5.901 5.359 -9.283 1.00 96.25 110 LEU A C 1
ATOM 791 O O . LEU A 1 110 ? -6.676 5.511 -8.340 1.00 96.25 110 LEU A O 1
ATOM 795 N N . GLN A 1 111 ? -6.149 5.896 -10.479 1.00 97.00 111 GLN A N 1
ATOM 796 C CA . GLN A 1 111 ? -7.400 6.591 -10.772 1.00 97.00 111 GLN A CA 1
ATOM 797 C C . GLN A 1 111 ? -8.597 5.641 -10.641 1.00 97.00 111 GLN A C 1
ATOM 799 O O . GLN A 1 111 ? -9.590 5.992 -10.002 1.00 97.00 111 GLN A O 1
ATOM 804 N N . GLN A 1 112 ? -8.498 4.421 -11.174 1.00 96.12 112 GLN A N 1
ATOM 805 C CA . GLN A 1 112 ? -9.531 3.393 -11.002 1.00 96.12 112 GLN A CA 1
ATOM 806 C C . GLN A 1 112 ? -9.753 3.028 -9.528 1.00 96.12 112 GLN A C 1
ATOM 808 O O . GLN A 1 112 ? -10.899 2.853 -9.114 1.00 96.12 112 GLN A O 1
ATOM 813 N N . ALA A 1 113 ? -8.688 2.956 -8.725 1.00 96.62 113 ALA A N 1
ATOM 814 C CA . ALA A 1 113 ? -8.788 2.732 -7.284 1.00 96.62 113 ALA A CA 1
ATOM 815 C C . ALA A 1 113 ? -9.577 3.857 -6.588 1.00 96.62 113 ALA A C 1
ATOM 817 O O . ALA A 1 113 ? -10.531 3.582 -5.860 1.00 96.62 113 ALA A O 1
ATOM 818 N N . ARG A 1 114 ? -9.262 5.125 -6.891 1.00 96.19 114 ARG A N 1
ATOM 819 C CA . ARG A 1 114 ? -9.982 6.297 -6.354 1.00 96.19 114 ARG A CA 1
ATOM 820 C C . ARG A 1 114 ? -11.466 6.277 -6.699 1.00 96.19 114 ARG A C 1
ATOM 822 O O . ARG A 1 114 ? -12.300 6.549 -5.841 1.00 96.19 114 ARG A O 1
ATOM 829 N N . LEU A 1 115 ? -11.810 5.911 -7.935 1.00 96.19 115 LEU A N 1
ATOM 830 C CA . LEU A 1 115 ? -13.208 5.780 -8.368 1.00 96.19 115 LEU A CA 1
ATOM 831 C C . LEU A 1 115 ? -13.971 4.691 -7.598 1.00 96.19 115 LEU A C 1
ATOM 833 O O . LEU A 1 115 ? -15.194 4.750 -7.507 1.00 96.19 115 LEU A O 1
ATOM 837 N N . ARG A 1 116 ? -13.259 3.717 -7.022 1.00 95.50 116 ARG A N 1
ATOM 838 C CA . ARG A 1 116 ? -13.811 2.671 -6.149 1.00 95.50 116 ARG A CA 1
ATOM 839 C C . ARG A 1 116 ? -13.815 3.058 -4.667 1.00 95.50 116 ARG A C 1
ATOM 841 O O . ARG A 1 116 ? -14.132 2.216 -3.835 1.00 95.50 116 ARG A O 1
ATOM 848 N N . GLY A 1 117 ? -13.486 4.309 -4.339 1.00 93.69 117 GLY A N 1
ATOM 849 C CA . GLY A 1 117 ? -13.451 4.813 -2.966 1.00 93.69 117 GLY A CA 1
ATOM 850 C C . GLY A 1 117 ? -12.171 4.475 -2.203 1.00 93.69 117 GLY A C 1
ATOM 851 O O . GLY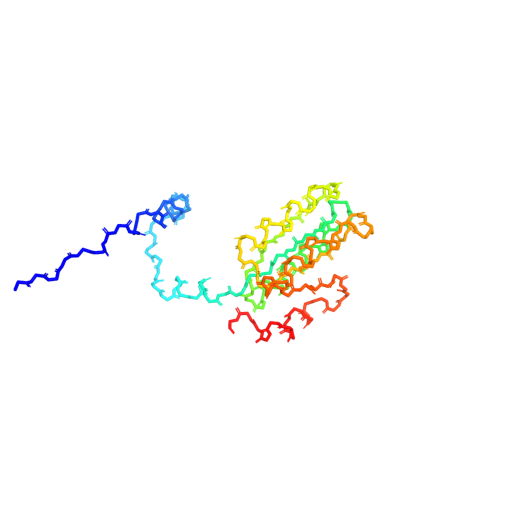 A 1 117 ? -12.103 4.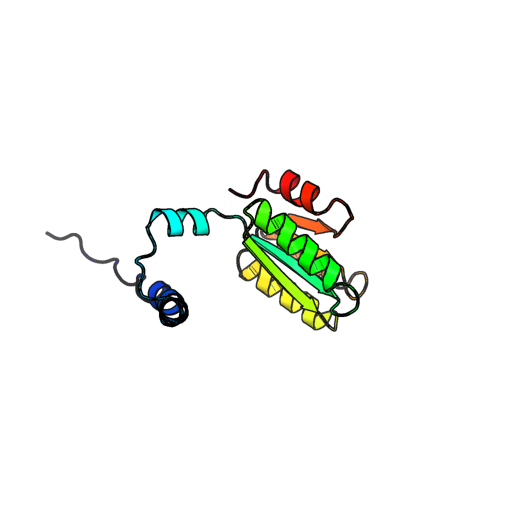742 -1.009 1.00 93.69 117 GLY A O 1
ATOM 852 N N . VAL A 1 118 ? -11.158 3.918 -2.874 1.00 96.69 118 VAL A N 1
ATOM 853 C CA . VAL A 1 118 ? -9.861 3.637 -2.255 1.00 96.69 118 VAL A CA 1
ATOM 854 C C . VAL A 1 118 ? -9.050 4.922 -2.166 1.00 96.69 118 VAL A C 1
ATOM 856 O O . VAL A 1 118 ? -8.866 5.637 -3.157 1.00 96.69 118 VAL A O 1
ATOM 859 N N . VAL A 1 119 ? -8.526 5.198 -0.980 1.00 96.19 119 VAL A N 1
ATOM 860 C CA . VAL A 1 119 ? -7.633 6.326 -0.736 1.00 96.19 119 VAL A CA 1
ATOM 861 C C . VAL A 1 119 ? -6.273 6.033 -1.366 1.00 96.19 119 VAL A C 1
ATOM 863 O O . VAL A 1 119 ? -5.660 5.009 -1.089 1.00 96.19 119 VAL A O 1
ATOM 866 N N . VAL A 1 120 ? -5.762 6.925 -2.211 1.00 95.50 120 VAL A N 1
ATOM 867 C CA . VAL A 1 120 ? -4.417 6.773 -2.789 1.00 95.50 120 VAL A CA 1
ATOM 868 C C . VAL A 1 120 ? -3.471 7.730 -2.092 1.00 95.50 120 VAL A C 1
ATOM 870 O O . VAL A 1 120 ? -3.639 8.944 -2.202 1.00 95.50 120 VAL A O 1
ATOM 873 N N . VAL A 1 121 ? -2.465 7.176 -1.422 1.00 93.56 121 VAL A N 1
ATOM 874 C CA . VAL A 1 121 ? -1.479 7.928 -0.649 1.00 93.56 121 VAL A CA 1
ATOM 875 C C . VAL A 1 121 ? -0.109 7.784 -1.321 1.00 93.56 121 VAL A C 1
ATOM 877 O O . VAL A 1 121 ? 0.361 6.659 -1.503 1.00 93.56 121 VAL A O 1
ATOM 880 N N . PRO A 1 122 ? 0.549 8.882 -1.729 1.00 87.81 122 PRO A N 1
ATOM 881 C CA . PRO A 1 122 ? 1.929 8.804 -2.195 1.00 87.81 122 PRO A CA 1
ATOM 882 C C . PRO A 1 122 ? 2.845 8.384 -1.039 1.00 87.81 122 PRO A C 1
ATOM 884 O O . PRO A 1 122 ? 2.597 8.729 0.118 1.00 87.81 122 PRO A O 1
ATOM 887 N N . TYR A 1 123 ? 3.901 7.629 -1.336 1.00 88.06 123 TYR A N 1
ATOM 888 C CA . TYR A 1 123 ? 4.911 7.338 -0.326 1.00 88.06 123 TYR A CA 1
ATOM 889 C C . TYR A 1 123 ? 5.810 8.560 -0.130 1.00 88.06 123 TYR A C 1
ATOM 891 O O . TYR A 1 123 ? 6.641 8.880 -0.974 1.00 88.06 123 TYR A O 1
ATOM 899 N N . GLU A 1 124 ? 5.655 9.196 1.021 1.00 88.19 124 GLU A N 1
ATOM 900 C CA . GLU A 1 124 ? 6.458 10.320 1.491 1.00 88.19 124 GLU A CA 1
ATOM 901 C C . GLU A 1 124 ? 6.950 10.021 2.917 1.00 88.19 124 GLU A C 1
ATOM 903 O O . GLU A 1 124 ? 6.513 9.059 3.559 1.00 88.19 124 GLU A O 1
ATOM 908 N N . ALA A 1 125 ? 7.859 10.840 3.452 1.00 84.25 125 ALA A N 1
ATOM 909 C CA . ALA A 1 125 ? 8.405 10.632 4.799 1.00 84.25 125 ALA A CA 1
ATOM 910 C C . ALA A 1 125 ? 7.326 10.631 5.910 1.00 84.25 125 ALA A C 1
ATOM 912 O O . ALA A 1 125 ? 7.521 10.028 6.966 1.00 84.25 125 ALA A O 1
ATOM 913 N N . ASP A 1 126 ? 6.185 11.279 5.668 1.00 89.69 126 ASP A N 1
ATOM 914 C CA . ASP A 1 126 ? 5.027 11.405 6.557 1.00 89.69 126 ASP A CA 1
ATOM 915 C C . ASP A 1 126 ? 3.838 10.505 6.157 1.00 89.69 126 ASP A C 1
ATOM 917 O O . ASP A 1 126 ? 2.719 10.689 6.643 1.00 89.69 126 ASP A O 1
ATOM 921 N N . VAL A 1 127 ? 4.072 9.486 5.318 1.00 92.56 127 VAL A N 1
ATOM 922 C CA . VAL A 1 127 ? 3.027 8.597 4.775 1.00 92.56 127 VAL A CA 1
ATOM 923 C C . VAL A 1 127 ? 2.116 7.984 5.843 1.00 92.56 127 VAL A C 1
ATOM 925 O O . VAL A 1 127 ? 0.911 7.884 5.633 1.00 92.56 127 VAL A O 1
ATOM 928 N N . VAL A 1 128 ? 2.654 7.616 7.010 1.00 92.50 128 VAL A N 1
ATOM 929 C CA . VAL A 1 128 ? 1.871 7.021 8.108 1.00 92.50 128 VAL A CA 1
ATOM 930 C C . VAL A 1 128 ? 0.815 8.003 8.614 1.00 92.50 128 VAL A C 1
ATOM 932 O O . VAL A 1 128 ? -0.365 7.664 8.673 1.00 92.50 128 VAL A O 1
ATOM 935 N N . THR A 1 129 ? 1.224 9.240 8.889 1.00 92.38 129 THR A N 1
ATOM 936 C CA . THR A 1 129 ? 0.327 10.313 9.328 1.00 92.38 129 THR A CA 1
ATOM 937 C C . THR A 1 129 ? -0.725 10.617 8.263 1.00 92.38 129 THR A C 1
ATOM 939 O O . THR A 1 129 ? -1.886 10.858 8.581 1.00 92.38 129 THR A O 1
ATOM 942 N N . SER A 1 130 ? -0.337 10.577 6.986 1.00 92.00 130 SER A N 1
ATOM 943 C CA . SER A 1 130 ? -1.252 10.808 5.866 1.00 92.00 130 SER A CA 1
ATOM 944 C C . SER A 1 130 ? -2.316 9.712 5.745 1.00 92.00 130 SER A C 1
ATOM 946 O O . SER A 1 130 ? -3.495 10.019 5.563 1.00 92.00 130 SER A O 1
ATOM 948 N N . VAL A 1 131 ? -1.930 8.442 5.913 1.00 93.06 131 VAL A N 1
ATOM 949 C CA . VAL A 1 131 ? -2.872 7.312 5.968 1.00 93.06 131 VAL A CA 1
ATOM 950 C C . VAL A 1 131 ? -3.851 7.495 7.127 1.00 93.06 131 VAL A C 1
ATOM 952 O O . VAL A 1 131 ? -5.060 7.392 6.922 1.00 93.06 131 VAL A O 1
ATOM 955 N N . GLU A 1 132 ? -3.359 7.831 8.322 1.00 92.31 132 GLU A N 1
ATOM 956 C CA . GLU A 1 132 ? -4.217 8.068 9.486 1.00 92.31 132 GLU A CA 1
ATOM 957 C C . GLU A 1 132 ? -5.187 9.227 9.290 1.00 92.31 132 GLU A C 1
ATOM 959 O O . GLU A 1 132 ? -6.358 9.096 9.633 1.00 92.31 132 GLU A O 1
ATOM 964 N N . ALA A 1 133 ? -4.734 10.341 8.718 1.00 92.12 133 ALA A N 1
ATOM 965 C CA . ALA A 1 133 ? -5.575 11.509 8.489 1.00 92.12 133 ALA A CA 1
ATOM 966 C C . ALA A 1 133 ? -6.676 11.242 7.453 1.00 92.12 133 ALA A C 1
ATOM 968 O O . ALA A 1 133 ? -7.804 11.703 7.620 1.00 92.12 133 ALA A O 1
ATOM 969 N N . GLN A 1 134 ? -6.361 10.500 6.388 1.00 91.69 134 GLN A N 1
ATOM 970 C CA . GLN A 1 134 ? -7.306 10.241 5.300 1.00 91.69 134 GLN A CA 1
ATOM 971 C C . GLN A 1 134 ? -8.290 9.117 5.627 1.00 91.69 134 GLN A C 1
ATOM 973 O O . GLN A 1 134 ? -9.442 9.169 5.197 1.00 91.69 134 GLN A O 1
ATOM 978 N N . LEU A 1 135 ? -7.867 8.116 6.403 1.00 91.12 135 LEU A N 1
ATOM 979 C CA . LEU A 1 135 ? -8.773 7.084 6.892 1.00 91.12 135 LEU A CA 1
ATOM 980 C C . LEU A 1 135 ? -9.517 7.551 8.158 1.00 91.12 135 LEU A C 1
ATOM 982 O O . LEU A 1 135 ? -10.686 7.233 8.345 1.00 91.12 135 LEU A O 1
ATOM 986 N N . GLY A 1 136 ? -8.925 8.384 9.004 1.00 87.94 136 GLY A N 1
ATOM 987 C CA . GLY A 1 136 ? -9.515 8.748 10.294 1.00 87.94 136 GLY A CA 1
ATOM 988 C C . GLY A 1 136 ? -9.392 7.627 11.332 1.00 87.94 136 GLY A C 1
ATOM 989 O O . GLY A 1 136 ? -10.240 7.524 12.214 1.00 87.94 136 GLY A O 1
ATOM 990 N N . GLY A 1 137 ? -8.356 6.788 11.211 1.00 84.19 137 GLY A N 1
ATOM 991 C CA . GLY A 1 137 ? -8.075 5.663 12.107 1.00 84.19 137 GLY A CA 1
ATOM 992 C C . GLY A 1 137 ? -8.252 4.280 11.469 1.00 84.19 137 GLY A C 1
ATOM 993 O O . GLY A 1 137 ? -8.770 4.133 10.360 1.00 84.19 137 GLY A O 1
ATOM 994 N N . ALA A 1 138 ? -7.797 3.252 12.191 1.00 75.12 138 ALA A N 1
ATOM 995 C CA . ALA A 1 138 ? -7.803 1.858 11.743 1.00 75.12 138 ALA A CA 1
ATOM 996 C C . ALA A 1 138 ? -9.141 1.118 11.937 1.00 75.12 138 ALA A C 1
ATOM 998 O O . ALA A 1 138 ? -9.274 -0.008 11.453 1.00 75.12 138 ALA A O 1
ATOM 999 N N . ALA A 1 139 ? -10.113 1.738 12.618 1.00 69.69 139 ALA A N 1
ATOM 1000 C CA . ALA A 1 139 ? -11.456 1.222 12.894 1.00 69.69 139 ALA A CA 1
ATOM 1001 C C . ALA A 1 139 ? -12.478 2.367 12.906 1.00 69.69 139 ALA A C 1
ATOM 1003 O O . ALA A 1 139 ? -12.119 3.458 13.403 1.00 69.69 139 ALA A O 1
#

Foldseek 3Di:
DDDDDDPDPPPPVVVVVVVVCVVPPDDDCDPVNVVLVVLFAEEEEEEAQPPCPVVQVVLCVLLVVLVHHYDYDHDPALVRRLVSLVCCLVVRHLEYEYDGPDPPSCVVSVVVSVVVNRHYFYDDPCRSVVVCVVVVGRD

Sequence (139 aa):
MSRRKAWAASVMALAVAAAFAHQTGGGEVSGDALARWQSTRLVGVTLPATGWAVEGDVLVQRLAQLGYGVRVHYAPDSATQVAQVRLLVDGGADAVVAVAVAEGTLDDVLQQARLRGVVVVPYEADVVTSVEAQLGGAA

Radius of gyration: 17.97 Å; chains: 1; bounding box: 63×38×34 Å

Secondary structure (DSSP, 8-state):
--------SSSHHHHHHHHHHHHH------HHHHHHHHHSPEEEEEEESSS-HHHHHHHHHHHHHTT-EEEEEEESSHHHHHHHHHHHHHTT-SEEEE--SSTTTTHHHHHHHHHTT-EEEE--TTHHHHHHHHHTS--

pLDDT: mean 81.78, std 20.04, range [34.69, 98.06]